Protein AF-C4ZC69-F1 (afdb_monomer_lite)

Secondary structure (DSSP, 8-state):
-PPPPSEEEEEEEEEESSSSEEEEEEESSHHHHHHHHHHHHHH-TTS-EEEEEEEEEGGGT-

Structure (mmCIF, N/CA/C/O backbone):
data_AF-C4ZC69-F1
#
_entry.id   AF-C4ZC69-F1
#
loop_
_atom_site.group_PDB
_atom_site.id
_atom_site.type_symbol
_atom_site.label_atom_id
_atom_site.label_alt_id
_atom_site.label_comp_id
_atom_site.label_asym_id
_atom_site.label_entity_id
_atom_site.label_seq_id
_atom_site.pdbx_PDB_ins_code
_atom_site.Cartn_x
_atom_site.Cartn_y
_atom_site.Cartn_z
_atom_site.occupancy
_atom_site.B_iso_or_equiv
_atom_site.auth_seq_id
_atom_site.auth_comp_id
_atom_site.auth_asym_id
_atom_site.auth_atom_id
_atom_site.pdbx_PDB_model_num
ATOM 1 N N . MET A 1 1 ? -23.305 9.837 22.380 1.00 79.56 1 MET A N 1
ATOM 2 C CA . MET A 1 1 ? -22.010 9.421 21.801 1.00 79.56 1 MET A CA 1
ATOM 3 C C . MET A 1 1 ? -21.998 9.820 20.338 1.00 79.56 1 MET A C 1
ATOM 5 O O . MET A 1 1 ? -23.030 9.678 19.691 1.00 79.56 1 MET A O 1
ATOM 9 N N . ALA A 1 2 ? -20.889 10.361 19.835 1.00 88.00 2 ALA A N 1
ATOM 10 C CA . ALA A 1 2 ? -20.731 10.570 18.398 1.00 88.00 2 ALA A CA 1
ATOM 11 C C . ALA A 1 2 ? -20.637 9.206 17.693 1.00 88.00 2 ALA A C 1
ATOM 13 O O . ALA A 1 2 ? -20.209 8.227 18.300 1.00 88.00 2 ALA A O 1
ATOM 14 N N . TYR A 1 3 ? -21.064 9.125 16.433 1.00 92.31 3 TYR A N 1
ATOM 15 C CA . TYR A 1 3 ? -20.965 7.885 15.666 1.00 92.31 3 TYR A CA 1
ATOM 16 C C . TYR A 1 3 ? -19.500 7.457 15.510 1.00 92.31 3 TYR A C 1
ATOM 18 O O . TYR A 1 3 ? -18.682 8.200 14.963 1.00 92.31 3 TYR A O 1
ATOM 26 N N . GLU A 1 4 ? -19.185 6.235 15.937 1.00 93.25 4 GLU A N 1
ATOM 27 C CA . GLU A 1 4 ? -17.879 5.628 15.707 1.00 93.25 4 GLU A CA 1
ATOM 28 C C . GLU A 1 4 ? -17.859 4.875 14.374 1.00 93.25 4 GLU A C 1
ATOM 30 O O . GLU A 1 4 ? -18.629 3.943 14.127 1.00 93.25 4 GLU A O 1
ATOM 35 N N . ARG A 1 5 ? -16.938 5.263 13.490 1.00 94.25 5 ARG A N 1
ATOM 36 C CA . ARG A 1 5 ? -16.774 4.619 12.184 1.00 94.25 5 ARG A CA 1
ATOM 37 C C . ARG A 1 5 ? -16.275 3.177 12.355 1.00 94.25 5 ARG A C 1
ATOM 39 O O . ARG A 1 5 ? -15.223 2.951 12.953 1.00 94.25 5 ARG A O 1
ATOM 46 N N . LYS A 1 6 ? -16.982 2.217 11.747 1.00 95.81 6 LYS A N 1
ATOM 47 C CA . LYS A 1 6 ? -16.671 0.768 11.770 1.00 95.81 6 LYS A CA 1
ATOM 48 C C 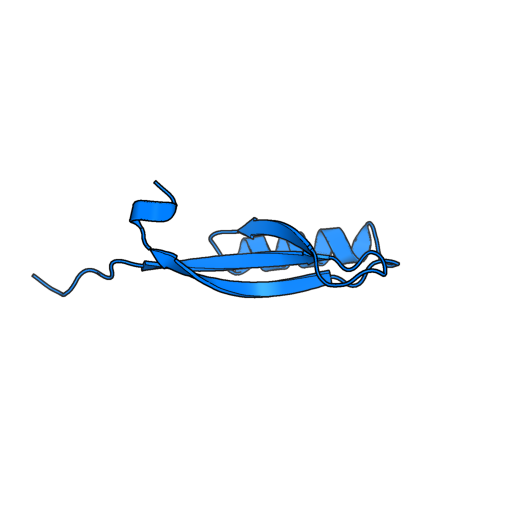. LYS A 1 6 ? -15.609 0.311 10.761 1.00 95.81 6 LYS A C 1
ATOM 50 O O . LYS A 1 6 ? -15.312 -0.867 10.664 1.00 95.81 6 LYS A O 1
ATOM 55 N N . THR A 1 7 ? -15.051 1.229 9.979 1.00 97.19 7 THR A N 1
ATOM 56 C CA . THR A 1 7 ? -14.079 0.918 8.920 1.00 97.19 7 THR A CA 1
ATOM 57 C C . THR A 1 7 ? -12.824 1.754 9.081 1.00 97.19 7 THR A C 1
ATOM 59 O O . THR A 1 7 ? -12.936 2.918 9.478 1.00 97.19 7 THR A O 1
ATOM 62 N N . ILE A 1 8 ? -11.692 1.226 8.641 1.00 96.00 8 ILE A N 1
ATOM 63 C CA . ILE A 1 8 ? -10.448 1.973 8.458 1.00 96.00 8 ILE A CA 1
ATOM 64 C C . ILE A 1 8 ? -10.138 2.120 6.968 1.00 96.00 8 ILE A C 1
ATOM 66 O O . ILE A 1 8 ? -10.664 1.383 6.132 1.00 96.00 8 ILE A O 1
ATOM 70 N N . ASP A 1 9 ? -9.340 3.126 6.633 1.00 97.06 9 ASP A N 1
ATOM 71 C CA . ASP A 1 9 ? -8.789 3.260 5.290 1.00 97.06 9 ASP A CA 1
ATOM 72 C C . ASP A 1 9 ? -7.417 2.577 5.265 1.00 97.06 9 ASP A C 1
ATOM 74 O O . ASP A 1 9 ? -6.626 2.762 6.185 1.00 97.06 9 ASP A O 1
ATOM 78 N N . THR A 1 10 ? -7.151 1.804 4.220 1.00 97.38 10 THR A N 1
ATOM 79 C CA . THR A 1 10 ? -5.885 1.101 3.998 1.00 97.38 10 THR A CA 1
ATOM 80 C C . THR A 1 10 ? -5.360 1.393 2.600 1.00 97.38 10 THR A C 1
ATOM 82 O O . THR A 1 10 ? -6.103 1.832 1.714 1.00 97.38 10 THR A O 1
ATOM 85 N N . TRP A 1 11 ? -4.068 1.173 2.393 1.00 98.44 11 TRP A N 1
ATOM 86 C CA . TRP A 1 11 ? -3.399 1.405 1.121 1.00 98.44 11 TRP A CA 1
ATOM 87 C C . TRP A 1 11 ? -2.665 0.143 0.698 1.00 98.44 11 TRP A C 1
ATOM 89 O O . TRP A 1 11 ? -1.637 -0.204 1.266 1.00 98.44 11 TRP A O 1
ATOM 99 N N . GLU A 1 12 ? -3.191 -0.532 -0.316 1.00 98.12 12 GLU A N 1
ATOM 100 C CA . GLU A 1 12 ? -2.538 -1.696 -0.899 1.00 98.12 12 GLU A CA 1
ATOM 101 C C . GLU A 1 12 ? -1.492 -1.259 -1.915 1.00 98.12 12 GLU A C 1
ATOM 103 O O . GLU A 1 12 ? -1.814 -0.551 -2.876 1.00 98.12 12 GLU A O 1
ATOM 108 N N . LEU A 1 13 ? -0.257 -1.714 -1.731 1.00 98.38 13 LEU A N 1
ATOM 109 C CA . LEU A 1 13 ? 0.762 -1.670 -2.767 1.00 98.38 13 LEU A CA 1
ATOM 110 C C . LEU A 1 13 ? 0.576 -2.880 -3.675 1.00 98.38 13 LEU A C 1
ATOM 112 O O . LEU A 1 13 ? 0.487 -4.018 -3.209 1.00 98.38 13 LEU A O 1
ATOM 116 N N . GLN A 1 14 ? 0.497 -2.604 -4.973 1.00 98.56 14 GLN A N 1
ATOM 117 C CA . GLN A 1 14 ? 0.353 -3.620 -6.002 1.00 98.56 14 GLN A CA 1
ATOM 118 C C . GLN A 1 14 ? 1.455 -3.477 -7.043 1.00 98.56 14 GLN A C 1
ATOM 120 O O . GLN A 1 14 ? 1.732 -2.363 -7.509 1.00 98.56 14 GLN A O 1
ATOM 125 N N . LEU A 1 15 ? 2.035 -4.608 -7.429 1.00 98.31 15 LEU A N 1
ATOM 126 C CA . LEU A 1 15 ? 3.056 -4.711 -8.469 1.00 98.31 15 LEU A CA 1
ATOM 127 C C . LEU A 1 15 ? 2.493 -5.418 -9.694 1.00 98.31 15 LEU A C 1
ATOM 129 O O . LEU A 1 15 ? 1.558 -6.210 -9.592 1.00 98.31 15 LEU A O 1
ATOM 133 N N . ASN A 1 16 ? 3.061 -5.118 -10.857 1.00 98.06 16 ASN A N 1
ATOM 134 C CA . ASN A 1 16 ? 2.764 -5.839 -12.085 1.00 98.06 16 ASN A CA 1
ATOM 135 C C . ASN A 1 16 ? 4.034 -6.476 -12.650 1.00 98.06 16 ASN A C 1
ATOM 137 O O . ASN A 1 16 ? 4.894 -5.788 -13.198 1.00 98.06 16 ASN A O 1
ATOM 141 N N . TYR A 1 17 ? 4.115 -7.801 -12.542 1.00 95.75 17 TYR A N 1
ATOM 142 C CA . TYR A 1 17 ? 5.224 -8.611 -13.057 1.00 95.75 17 TYR A CA 1
ATOM 143 C C . TYR A 1 17 ? 5.052 -9.034 -14.529 1.00 95.75 17 TYR A C 1
ATOM 145 O O . TYR A 1 17 ? 5.818 -9.852 -15.028 1.00 95.75 17 TYR A O 1
ATOM 153 N N . GLY A 1 18 ? 4.050 -8.497 -15.234 1.00 96.25 18 GLY A N 1
ATOM 154 C CA . GLY A 1 18 ? 3.728 -8.821 -16.630 1.00 96.25 18 GLY A CA 1
ATOM 155 C C . GLY A 1 18 ? 2.425 -9.606 -16.818 1.00 96.25 18 GLY A C 1
ATOM 156 O O . GLY A 1 18 ? 1.972 -9.751 -17.949 1.00 96.25 18 GLY A O 1
ATOM 157 N N . TYR A 1 19 ? 1.788 -10.052 -15.730 1.00 95.81 19 TYR A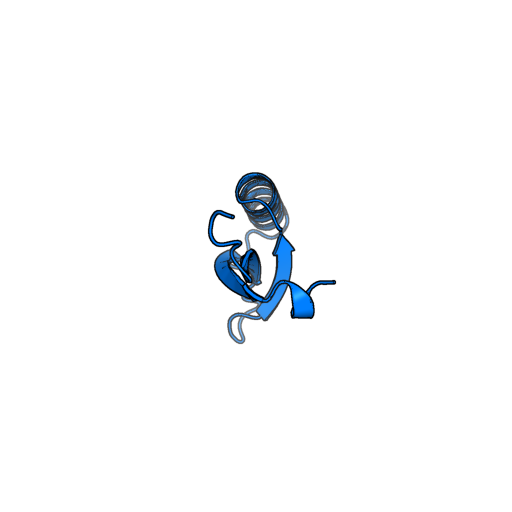 N 1
ATOM 158 C CA . TYR A 1 19 ? 0.565 -10.874 -15.756 1.00 95.81 19 TYR A CA 1
ATOM 159 C C . TYR A 1 19 ? -0.644 -10.211 -15.079 1.00 95.81 19 TYR A C 1
ATOM 161 O O . TYR A 1 19 ? -1.654 -10.860 -14.818 1.00 95.81 19 TYR A O 1
ATOM 169 N N . GLY A 1 20 ? -0.569 -8.904 -14.820 1.00 97.19 20 GLY A N 1
ATOM 170 C CA . GLY A 1 20 ? -1.618 -8.149 -14.139 1.00 97.19 20 GLY A CA 1
ATOM 171 C C . GLY A 1 20 ? -1.147 -7.575 -12.810 1.00 97.19 20 GLY A C 1
ATOM 172 O O . GLY A 1 20 ? 0.035 -7.607 -12.487 1.00 97.19 20 GLY A O 1
ATOM 173 N N . TRP A 1 21 ? -2.076 -6.981 -12.064 1.00 98.19 21 TRP A N 1
ATOM 174 C CA . TRP A 1 21 ? -1.774 -6.343 -10.784 1.00 98.19 21 TRP A CA 1
ATOM 175 C C . TRP A 1 21 ? -1.940 -7.332 -9.640 1.00 98.19 21 TRP A C 1
ATOM 177 O O . TRP A 1 21 ? -3.044 -7.823 -9.410 1.00 98.19 21 TRP A O 1
ATOM 187 N N . GLU A 1 22 ? -0.866 -7.559 -8.897 1.00 97.88 22 GLU A N 1
ATOM 188 C CA . GLU A 1 22 ? -0.834 -8.467 -7.756 1.00 97.88 22 GLU A CA 1
ATOM 189 C C . GLU A 1 22 ? -0.721 -7.699 -6.444 1.00 97.88 22 GLU A C 1
ATOM 191 O O . GLU A 1 22 ? -0.104 -6.636 -6.375 1.00 97.88 22 GLU A O 1
ATOM 196 N N . TYR A 1 23 ? -1.336 -8.242 -5.394 1.00 97.38 23 TYR A N 1
ATOM 197 C CA . TYR A 1 23 ? -1.199 -7.731 -4.036 1.00 97.38 23 TYR A CA 1
ATOM 198 C C . TYR A 1 23 ? 0.211 -7.998 -3.506 1.00 97.38 23 TYR A C 1
ATOM 200 O O . TYR A 1 23 ? 0.688 -9.128 -3.565 1.00 97.38 23 TYR A O 1
ATOM 208 N N . THR A 1 24 ? 0.849 -6.975 -2.942 1.00 96.94 24 THR A N 1
ATOM 209 C CA . THR A 1 24 ? 2.177 -7.110 -2.331 1.00 96.94 24 THR 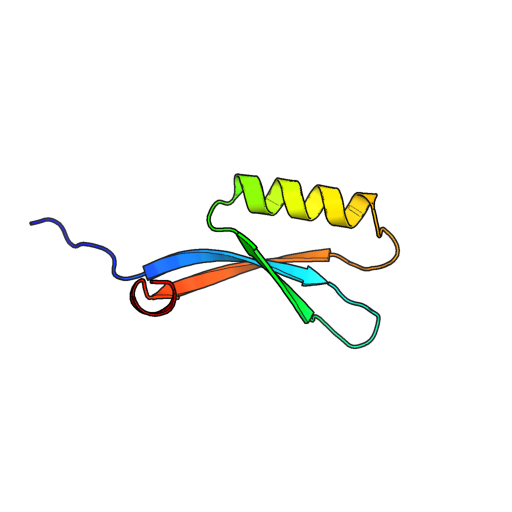A CA 1
ATOM 210 C C . THR A 1 24 ? 2.115 -6.897 -0.824 1.00 96.94 24 THR A C 1
ATOM 212 O O . THR A 1 24 ? 2.580 -7.738 -0.061 1.00 96.94 24 THR A O 1
ATOM 215 N N . LEU A 1 25 ? 1.546 -5.773 -0.387 1.00 97.44 25 LEU A N 1
ATOM 216 C CA . LEU A 1 25 ? 1.433 -5.411 1.026 1.00 97.44 25 LEU A CA 1
ATOM 217 C C . LEU A 1 25 ? 0.329 -4.373 1.243 1.00 97.44 25 LEU A C 1
ATOM 219 O O . LEU A 1 25 ? -0.131 -3.731 0.295 1.00 97.44 25 LEU A O 1
ATOM 223 N N . THR A 1 26 ? -0.060 -4.184 2.502 1.00 97.69 26 THR A N 1
ATOM 224 C CA . THR A 1 26 ? -1.015 -3.161 2.938 1.00 97.69 26 THR A CA 1
ATOM 225 C C . THR A 1 26 ? -0.362 -2.260 3.971 1.00 97.69 26 THR A C 1
ATOM 227 O O . THR A 1 26 ? 0.203 -2.759 4.937 1.00 97.69 26 THR A O 1
ATOM 230 N N . GLU A 1 27 ? -0.506 -0.950 3.803 1.00 98.00 27 GLU A N 1
ATOM 231 C CA . GLU A 1 27 ? -0.129 0.047 4.806 1.00 98.00 27 GLU A CA 1
ATOM 232 C C . GLU A 1 27 ? -1.379 0.723 5.390 1.00 98.00 27 GLU A C 1
ATOM 234 O O . GLU A 1 27 ? -2.398 0.894 4.706 1.00 98.00 27 GLU A O 1
ATOM 239 N N . PHE A 1 28 ? -1.306 1.117 6.663 1.00 96.38 28 PHE A N 1
ATOM 240 C CA . PHE A 1 28 ? -2.426 1.714 7.409 1.00 96.38 28 PHE A CA 1
ATOM 241 C C . PHE A 1 28 ? -2.374 3.237 7.464 1.00 96.38 28 PHE A C 1
ATOM 243 O O . PHE A 1 28 ? -3.340 3.880 7.883 1.00 96.38 28 PHE A O 1
ATOM 250 N N . THR A 1 29 ? -1.280 3.830 6.992 1.00 97.25 29 THR A N 1
ATOM 251 C CA . THR A 1 29 ? -1.168 5.269 6.797 1.00 97.25 29 THR A CA 1
ATOM 252 C C . THR A 1 29 ? -0.784 5.593 5.359 1.00 97.25 29 THR A C 1
ATOM 254 O O . THR A 1 29 ? -0.080 4.855 4.666 1.00 97.25 29 THR A O 1
ATOM 257 N N . ARG A 1 30 ? -1.243 6.754 4.883 1.00 96.81 30 ARG A N 1
ATOM 258 C CA . ARG A 1 30 ? -0.898 7.242 3.542 1.00 96.81 30 ARG A CA 1
ATOM 259 C C . ARG A 1 30 ? 0.597 7.546 3.408 1.00 96.81 30 ARG A C 1
ATOM 261 O O . ARG A 1 30 ? 1.117 7.502 2.297 1.00 96.81 30 ARG A O 1
ATOM 268 N N . GLU A 1 31 ? 1.247 7.927 4.501 1.00 98.19 31 GLU A N 1
ATOM 269 C CA . GLU A 1 31 ? 2.664 8.283 4.521 1.00 98.19 31 GLU A CA 1
ATOM 270 C C . GLU A 1 31 ? 3.537 7.045 4.313 1.00 98.19 31 GLU A C 1
ATOM 272 O O . GLU A 1 31 ? 4.300 7.007 3.346 1.00 98.19 31 GLU A O 1
ATOM 277 N N . GLU A 1 32 ? 3.325 5.997 5.115 1.00 98.25 32 GLU A N 1
ATOM 278 C CA . GLU A 1 32 ? 4.023 4.711 4.982 1.00 98.25 32 GLU A CA 1
ATOM 279 C C . GLU A 1 32 ? 3.794 4.098 3.598 1.00 98.25 32 GLU A C 1
ATOM 281 O O . GLU A 1 32 ? 4.744 3.711 2.919 1.00 98.25 32 GLU A O 1
ATOM 286 N N . ALA A 1 33 ? 2.551 4.130 3.105 1.00 98.31 33 ALA A N 1
ATOM 287 C CA . ALA A 1 33 ? 2.215 3.657 1.765 1.00 98.31 33 ALA A CA 1
ATOM 288 C C . ALA A 1 33 ? 3.046 4.341 0.669 1.00 98.31 33 ALA A C 1
ATOM 290 O O . ALA A 1 33 ? 3.509 3.699 -0.276 1.00 98.31 33 ALA A O 1
ATOM 291 N N . ARG A 1 34 ? 3.243 5.661 0.776 1.00 98.38 34 ARG A N 1
ATOM 292 C CA . ARG A 1 34 ? 4.039 6.429 -0.191 1.00 98.38 34 ARG A CA 1
ATOM 293 C C . ARG A 1 34 ? 5.531 6.156 -0.049 1.00 98.38 34 ARG A C 1
ATOM 295 O O . ARG A 1 34 ? 6.205 6.117 -1.078 1.00 98.38 34 ARG A O 1
ATOM 302 N N . ALA A 1 35 ? 6.023 5.967 1.174 1.00 98.62 35 ALA A N 1
ATOM 303 C CA . ALA A 1 35 ? 7.404 5.567 1.421 1.00 98.62 35 ALA A CA 1
ATOM 304 C C . ALA A 1 35 ? 7.693 4.212 0.758 1.00 98.62 35 ALA A C 1
ATOM 306 O O . ALA A 1 35 ? 8.577 4.131 -0.093 1.00 98.62 35 ALA A O 1
ATOM 307 N N . ARG A 1 36 ? 6.852 3.200 1.007 1.00 98.31 36 ARG A N 1
ATOM 308 C CA . ARG A 1 36 ? 6.947 1.887 0.351 1.00 98.31 36 ARG A CA 1
ATOM 309 C C . ARG A 1 36 ? 6.843 1.982 -1.166 1.00 98.31 36 ARG A C 1
ATOM 311 O O . ARG A 1 36 ? 7.658 1.405 -1.874 1.00 98.31 36 ARG A O 1
ATOM 318 N N . LEU A 1 37 ? 5.886 2.745 -1.700 1.00 98.50 37 LEU A N 1
ATOM 319 C CA . LEU A 1 37 ? 5.757 2.917 -3.151 1.00 98.50 37 LEU A CA 1
ATOM 320 C C . LEU A 1 37 ? 7.044 3.472 -3.780 1.00 98.50 37 LEU A C 1
ATOM 322 O O . LEU A 1 37 ? 7.413 3.055 -4.878 1.00 98.50 37 LEU A O 1
ATOM 326 N N . LYS A 1 38 ? 7.707 4.417 -3.106 1.00 98.50 38 LYS A N 1
ATOM 327 C CA . LYS A 1 38 ? 8.991 4.961 -3.551 1.00 98.50 38 LYS A CA 1
ATOM 328 C C . LYS A 1 38 ? 10.079 3.884 -3.512 1.00 98.50 38 LYS A C 1
ATOM 330 O O . LYS A 1 38 ? 10.698 3.654 -4.545 1.00 98.50 38 LYS A O 1
ATOM 335 N N . GLU A 1 39 ? 10.238 3.192 -2.383 1.00 98.38 39 GLU A N 1
ATOM 336 C CA . GLU A 1 39 ? 11.220 2.109 -2.218 1.00 98.38 39 GLU A CA 1
ATOM 337 C C . GLU A 1 39 ? 11.093 1.053 -3.329 1.00 98.38 39 GLU A C 1
ATOM 339 O O . GLU A 1 39 ? 12.080 0.691 -3.964 1.00 98.38 39 GLU A O 1
ATOM 344 N N . TYR A 1 40 ? 9.875 0.595 -3.630 1.00 97.88 40 TYR A N 1
ATOM 345 C CA . TYR A 1 40 ? 9.653 -0.410 -4.675 1.00 97.88 40 TYR A CA 1
ATOM 346 C C . TYR A 1 40 ? 9.979 0.106 -6.080 1.00 97.88 40 TYR A C 1
ATOM 348 O O . TYR A 1 40 ? 10.564 -0.625 -6.876 1.00 97.88 40 TYR A O 1
ATOM 356 N N . ARG A 1 41 ? 9.648 1.366 -6.388 1.00 97.94 41 ARG A N 1
ATOM 357 C CA . ARG A 1 41 ? 9.992 1.983 -7.681 1.00 97.94 41 ARG A CA 1
ATOM 358 C C . ARG A 1 41 ? 11.496 2.162 -7.865 1.00 97.94 41 ARG A C 1
ATOM 360 O O . ARG A 1 41 ? 11.966 2.077 -8.993 1.00 97.94 41 ARG A O 1
ATOM 367 N N . GLU A 1 42 ? 12.227 2.425 -6.786 1.00 98.44 42 GLU A N 1
ATOM 368 C CA . GLU A 1 42 ? 13.686 2.579 -6.810 1.00 98.44 42 GLU A CA 1
ATOM 369 C C . GLU A 1 42 ? 14.399 1.221 -6.892 1.00 98.44 42 GLU A C 1
ATOM 371 O O . GLU A 1 42 ? 15.347 1.075 -7.660 1.00 98.44 42 GLU A O 1
ATOM 376 N N . ASN A 1 43 ? 13.917 0.213 -6.160 1.00 97.75 43 ASN A N 1
ATOM 377 C CA . ASN A 1 43 ? 14.545 -1.110 -6.100 1.00 97.75 43 ASN A CA 1
ATOM 378 C C . ASN A 1 43 ? 14.215 -2.002 -7.305 1.00 97.75 43 ASN A C 1
ATOM 380 O O . ASN A 1 43 ? 15.023 -2.846 -7.690 1.00 97.75 43 ASN A O 1
ATOM 384 N N . GLN A 1 44 ? 13.013 -1.866 -7.868 1.00 95.88 44 GLN A N 1
ATOM 385 C CA . GLN A 1 44 ? 12.512 -2.712 -8.953 1.00 95.88 44 GLN A CA 1
ATOM 386 C C . GLN A 1 44 ? 11.846 -1.868 -10.055 1.00 95.88 44 GLN A C 1
ATOM 388 O O . GLN A 1 44 ? 10.661 -2.054 -10.347 1.00 95.88 44 GLN A O 1
ATOM 393 N N . PRO A 1 45 ? 12.580 -0.936 -10.693 1.00 96.81 45 PRO A N 1
ATOM 394 C CA . PRO A 1 45 ? 12.012 -0.001 -11.667 1.00 96.81 45 PRO A CA 1
ATOM 395 C C . PRO A 1 45 ? 11.386 -0.684 -12.894 1.00 96.81 45 PRO A C 1
ATOM 397 O O . PRO A 1 45 ? 10.545 -0.089 -13.566 1.00 96.81 45 PRO A O 1
ATOM 400 N N . GLN A 1 46 ? 11.771 -1.929 -13.189 1.00 97.81 46 GLN A N 1
ATOM 401 C CA . GLN A 1 46 ? 11.216 -2.733 -14.278 1.00 97.81 46 GLN A CA 1
ATOM 402 C C . GLN A 1 46 ? 9.768 -3.185 -14.038 1.00 97.81 46 GLN A C 1
ATOM 404 O O . GLN A 1 46 ? 9.078 -3.520 -14.999 1.00 97.81 46 GLN A O 1
ATOM 409 N N . TYR A 1 47 ? 9.300 -3.198 -12.785 1.00 97.62 47 TYR A N 1
ATOM 410 C CA . TYR A 1 47 ? 7.946 -3.620 -12.439 1.00 97.62 47 TYR A CA 1
ATOM 411 C C . TYR A 1 47 ? 7.100 -2.406 -12.042 1.00 97.62 47 TYR A C 1
ATOM 413 O O . TYR A 1 47 ? 7.376 -1.756 -11.030 1.00 97.62 47 TYR A O 1
ATOM 421 N N . PRO A 1 48 ? 6.045 -2.071 -12.809 1.00 98.12 48 PRO A N 1
ATOM 422 C CA . PRO A 1 48 ? 5.141 -0.994 -12.441 1.00 98.12 48 PRO A CA 1
ATOM 423 C C . PRO A 1 48 ? 4.542 -1.213 -11.048 1.00 98.12 48 PRO A C 1
ATOM 425 O O . PRO A 1 48 ? 3.993 -2.275 -10.756 1.00 98.12 48 PRO A O 1
ATOM 428 N N . ALA A 1 49 ? 4.599 -0.173 -10.215 1.00 98.25 49 ALA A N 1
ATOM 429 C CA . ALA A 1 49 ? 4.049 -0.166 -8.862 1.00 98.25 49 ALA A CA 1
ATOM 430 C C . ALA A 1 49 ? 2.958 0.903 -8.710 1.00 98.25 49 ALA A C 1
ATOM 432 O O . ALA A 1 49 ? 3.128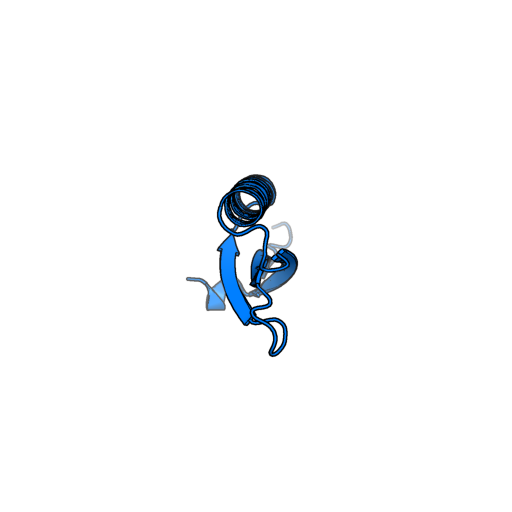 2.060 -9.138 1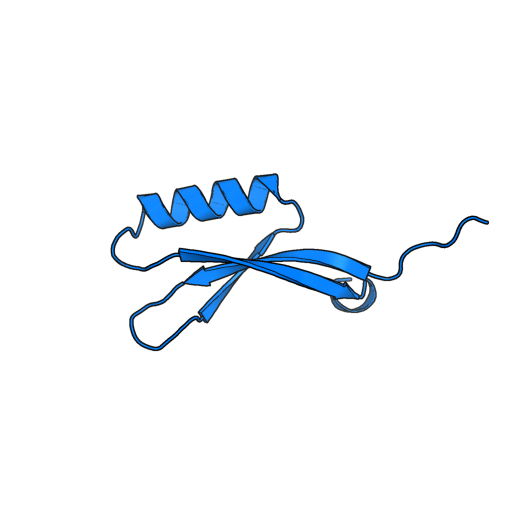.00 98.25 49 ALA A O 1
ATOM 433 N N . ARG A 1 50 ? 1.852 0.539 -8.049 1.00 98.00 50 ARG A N 1
ATOM 434 C CA . ARG A 1 50 ? 0.736 1.444 -7.731 1.00 98.00 50 ARG A CA 1
ATOM 435 C C . ARG A 1 50 ? 0.241 1.272 -6.298 1.00 98.00 50 ARG A C 1
ATOM 437 O O . ARG A 1 50 ? 0.452 0.236 -5.681 1.00 98.00 50 ARG A O 1
ATOM 444 N N . LEU A 1 51 ? -0.470 2.288 -5.812 1.00 98.44 51 LEU A N 1
ATOM 445 C CA . LEU A 1 51 ? -1.228 2.229 -4.564 1.00 98.44 51 LEU A CA 1
ATOM 446 C C . LEU A 1 51 ? -2.726 2.232 -4.855 1.00 98.44 51 LEU A C 1
ATOM 448 O O . LEU A 1 51 ? -3.203 3.062 -5.632 1.00 98.44 51 LEU A O 1
ATOM 452 N N . VAL A 1 52 ? -3.468 1.359 -4.181 1.00 98.25 52 VAL A N 1
ATOM 453 C CA . VAL A 1 52 ? -4.931 1.306 -4.217 1.00 98.25 52 VAL A CA 1
ATOM 454 C C . VAL A 1 52 ? -5.461 1.560 -2.812 1.00 98.25 52 VAL A C 1
ATOM 456 O O . VAL A 1 52 ? -5.173 0.811 -1.883 1.00 98.25 52 VAL A O 1
ATOM 459 N N . LYS A 1 53 ? -6.246 2.628 -2.642 1.00 97.81 53 LYS A N 1
ATOM 460 C CA . LYS A 1 53 ? -6.913 2.894 -1.365 1.00 97.81 53 LYS A CA 1
ATOM 461 C C . LYS A 1 53 ? -8.106 1.953 -1.215 1.00 97.81 53 LYS A C 1
ATOM 463 O O . LYS A 1 53 ? -8.999 1.968 -2.061 1.00 97.81 53 LYS A O 1
ATOM 468 N N . LYS A 1 54 ? -8.156 1.204 -0.119 1.00 96.88 54 LYS A N 1
ATOM 469 C CA . LYS A 1 54 ? -9.309 0.394 0.273 1.00 96.88 54 LYS A CA 1
ATOM 470 C C . LYS A 1 54 ? -9.912 0.896 1.577 1.00 96.88 54 LYS A C 1
ATOM 472 O O . LYS A 1 54 ? -9.311 1.663 2.327 1.00 96.88 54 LYS A O 1
ATOM 477 N N . ARG A 1 55 ? -11.160 0.499 1.801 1.00 96.81 55 ARG A N 1
ATOM 478 C CA . ARG A 1 55 ? -11.891 0.727 3.041 1.00 96.81 55 ARG A CA 1
ATOM 479 C C . ARG A 1 55 ? -12.307 -0.632 3.562 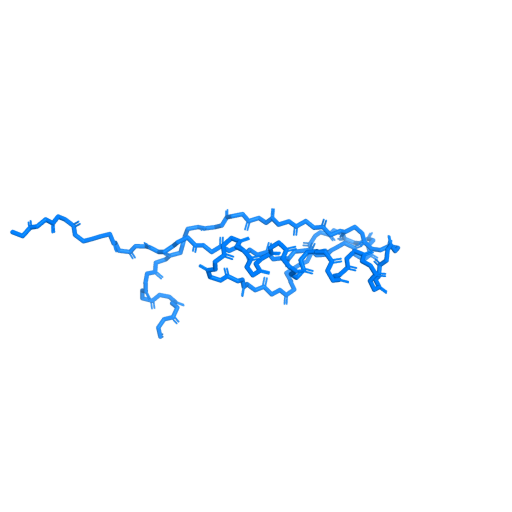1.00 96.81 55 ARG A C 1
ATOM 481 O O . ARG A 1 55 ? -13.152 -1.275 2.950 1.00 96.81 55 ARG A O 1
ATOM 488 N N . VAL A 1 56 ? -11.705 -1.037 4.666 1.00 96.31 56 VAL A N 1
ATOM 489 C CA . VAL A 1 56 ? -11.909 -2.356 5.270 1.00 96.31 56 VAL A CA 1
ATOM 490 C C . VAL A 1 56 ? -12.598 -2.195 6.609 1.00 96.31 56 VAL A C 1
ATOM 492 O O . VAL A 1 56 ? -12.502 -1.136 7.245 1.00 96.31 56 VAL A O 1
ATOM 495 N N . ARG A 1 57 ? -13.351 -3.208 7.025 1.00 96.56 57 ARG A N 1
ATOM 496 C CA . ARG A 1 57 ? -13.999 -3.167 8.330 1.00 96.56 57 ARG A CA 1
ATOM 497 C C . ARG A 1 57 ? -12.975 -3.388 9.440 1.00 96.56 57 ARG A C 1
ATOM 499 O O . ARG A 1 57 ? -11.997 -4.098 9.247 1.00 96.56 57 ARG A O 1
ATOM 506 N N . LYS A 1 58 ? -13.182 -2.755 10.597 1.00 94.56 58 LYS A N 1
ATOM 507 C CA . LYS A 1 58 ? -12.269 -2.875 11.745 1.00 94.56 58 LYS A CA 1
ATOM 508 C C . LYS A 1 58 ? -12.162 -4.327 12.220 1.00 94.56 58 LYS A C 1
ATOM 510 O O . LYS A 1 58 ? -11.079 -4.748 12.595 1.00 94.56 58 LYS A O 1
ATOM 515 N N . GLU A 1 59 ? -13.255 -5.082 12.144 1.00 92.88 59 GLU A N 1
ATOM 516 C CA . GLU A 1 59 ? -13.304 -6.503 12.503 1.00 92.88 59 GLU A CA 1
ATOM 517 C C . GLU A 1 59 ? -12.529 -7.441 11.559 1.00 92.88 59 GLU A C 1
ATOM 519 O O . GLU A 1 59 ? -12.275 -8.576 11.932 1.00 92.88 59 GLU A O 1
ATOM 524 N N . GLU A 1 60 ? -12.151 -6.997 10.357 1.00 88.06 60 GLU A N 1
ATOM 525 C CA . GLU A 1 60 ? -11.406 -7.817 9.380 1.00 88.06 60 GLU A CA 1
ATOM 526 C C . GLU A 1 60 ? -9.880 -7.675 9.523 1.00 88.06 60 GLU A C 1
ATOM 528 O O . GLU A 1 60 ? -9.128 -8.386 8.863 1.00 88.06 60 GLU A O 1
ATOM 533 N N . VAL A 1 61 ? -9.423 -6.726 10.347 1.00 82.25 61 VAL A N 1
ATOM 534 C CA . VAL A 1 61 ? -8.004 -6.361 10.520 1.00 82.25 61 VAL A CA 1
ATOM 535 C C . VAL A 1 61 ? -7.490 -6.701 11.928 1.00 82.25 61 VAL A C 1
ATOM 537 O O . VAL A 1 61 ? -6.281 -6.695 12.148 1.00 82.25 61 VAL A O 1
ATOM 540 N N . ALA A 1 62 ? -8.403 -6.962 12.870 1.00 59.56 62 ALA A N 1
ATOM 541 C CA . ALA A 1 62 ? -8.125 -7.193 14.288 1.00 59.56 62 ALA A CA 1
ATOM 542 C C . ALA A 1 62 ? -7.783 -8.653 14.613 1.00 59.56 62 ALA A C 1
ATOM 544 O O . ALA A 1 62 ? -8.336 -9.556 13.947 1.00 59.56 62 ALA A O 1
#

Radius of gyration: 13.98 Å; chains: 1; bounding box: 37×21×38 Å

pLDDT: mean 95.77, std 5.84, range [59.56, 98.62]

Organism: Agathobacter rectalis (strain ATCC 33656 / DSM 3377 / JCM 17463 / KCTC 5835 / VPI 0990) (NCBI:txid515619)

Foldseek 3Di:
DPDDDQKAKKKFKWKAPPPDTDTDDIDRDPVVNVVVQVVCCVVPVVIDIDIDIDIGGPVVVD

Sequence (62 aa):
MAYERKTIDTWELQLNYGYGWEYTLTEFTREEARARLKEYRENQPQYPARLVKKRVRKEEVA